Protein AF-A0A4V5RIC1-F1 (afdb_monomer)

Mean predicted aligned error: 5.34 Å

pLDDT: mean 87.27, std 8.74, range [41.62, 95.44]

Foldseek 3Di:
DQLLLCLPAVQLVVQCVLVPPCSVVLSVVLVVLLVVLLVVCLVVLCVVPVPDDLVVLLVQLVVLSVQLVVQVVPDVDSVSNSVSSSSNSSSVSSCVPSVLVVLVVPDDPVCSVVVVVVVVVVVPPPDDPPDD

Nearest PDB structures (foldseek):
  8tgj-assembly1_B  TM=8.103E-01  e=6.813E-02  Homo sapiens
  8wll-assembly1_A  TM=7.856E-01  e=8.886E-02  Homo sapiens
  7aar-assembly1_A  TM=7.023E-01  e=5.809E-02  Arabidopsis thaliana
  8tgk-assembly1_A  TM=8.306E-01  e=4.613E-01  Homo sapiens
  8ucj-assembly1_A  TM=6.646E-01  e=9.204E-01  Homo sapiens

Secondary structure (DSSP, 8-state):
-HHHHHHHHHHHHHHHHHHGGGHHHHHHHHHHHHHHHHHHHHHHHHHHHTTS-HHHHHHHHHHHHHHHHHHHHH---HHHHHHHHHHHHHHHHHHHHHHHHHHHHHS-TTTHHHHHHHHHHHHHHTSPP---

Structure (mmCIF, N/CA/C/O backbone):
data_AF-A0A4V5RIC1-F1
#
_entry.id   AF-A0A4V5RIC1-F1
#
loop_
_atom_site.group_PDB
_atom_site.id
_atom_site.type_symbol
_atom_site.label_atom_id
_atom_site.label_alt_id
_atom_site.label_comp_id
_atom_site.label_asym_id
_atom_site.label_entity_id
_atom_site.label_seq_id
_atom_site.pdbx_PDB_ins_code
_atom_site.Cartn_x
_atom_site.Cartn_y
_atom_site.Cartn_z
_atom_site.occupancy
_atom_site.B_iso_or_equiv
_atom_site.auth_seq_id
_atom_site.auth_comp_id
_atom_site.auth_asym_id
_atom_site.auth_atom_id
_atom_site.pdbx_PDB_model_num
ATOM 1 N N . TRP A 1 1 ? -3.442 0.703 -8.399 1.00 76.06 1 TRP A N 1
ATOM 2 C CA . TRP A 1 1 ? -3.823 2.084 -8.042 1.00 76.06 1 TRP A CA 1
ATOM 3 C C . TRP A 1 1 ? -5.184 2.177 -7.393 1.00 76.06 1 TRP A C 1
ATOM 5 O O . TRP A 1 1 ? -5.211 2.573 -6.242 1.00 76.06 1 TRP A O 1
ATOM 15 N N . TYR A 1 2 ? -6.280 1.771 -8.046 1.00 84.62 2 TYR A N 1
ATOM 16 C CA . TYR A 1 2 ? -7.605 1.804 -7.405 1.00 84.62 2 TYR A CA 1
ATOM 17 C C . TYR A 1 2 ? -7.624 1.098 -6.051 1.00 84.62 2 TYR A C 1
ATOM 19 O O . TYR A 1 2 ? -7.957 1.734 -5.063 1.00 84.62 2 TYR A O 1
ATOM 27 N N . SER A 1 3 ? -7.170 -0.157 -5.990 1.00 86.94 3 SER A N 1
ATOM 28 C CA . SER A 1 3 ? -7.076 -0.911 -4.735 1.00 86.94 3 SER A CA 1
ATOM 29 C C . SER A 1 3 ? -6.262 -0.158 -3.678 1.00 86.94 3 SER A C 1
ATOM 31 O O . SER A 1 3 ? -6.755 0.052 -2.587 1.00 86.94 3 SER A O 1
ATOM 33 N N . LEU A 1 4 ? -5.077 0.358 -4.022 1.00 88.69 4 LEU A N 1
ATOM 34 C CA . LEU A 1 4 ? -4.263 1.154 -3.095 1.00 88.69 4 LEU A CA 1
ATOM 35 C C . LEU A 1 4 ? -5.019 2.382 -2.551 1.00 88.69 4 LEU A C 1
ATOM 37 O O . LEU A 1 4 ? -5.058 2.594 -1.346 1.00 88.69 4 LEU A O 1
ATOM 41 N N . ASN A 1 5 ? -5.674 3.159 -3.417 1.00 88.62 5 ASN A N 1
ATOM 42 C CA . ASN A 1 5 ? -6.421 4.350 -2.998 1.00 88.62 5 ASN A CA 1
ATOM 43 C C . ASN A 1 5 ? -7.628 4.008 -2.108 1.00 88.62 5 ASN A C 1
ATOM 45 O O . ASN A 1 5 ? -7.974 4.776 -1.215 1.00 88.62 5 ASN A O 1
ATOM 49 N N . GLN A 1 6 ? -8.264 2.850 -2.306 1.00 87.31 6 GLN A N 1
ATOM 50 C CA . GLN A 1 6 ? -9.371 2.421 -1.447 1.00 87.31 6 GLN A CA 1
ATOM 51 C C . GLN A 1 6 ? -8.922 2.140 -0.005 1.00 87.31 6 GLN A C 1
ATOM 53 O O . GLN A 1 6 ? -9.739 2.264 0.907 1.00 87.31 6 GLN A O 1
ATOM 58 N N . MET A 1 7 ? -7.639 1.821 0.231 1.00 87.75 7 MET A N 1
ATOM 59 C CA . MET A 1 7 ? -7.106 1.628 1.587 1.00 87.75 7 MET A CA 1
ATOM 60 C C . MET A 1 7 ? -7.241 2.883 2.449 1.00 87.75 7 MET A C 1
ATOM 62 O O . MET A 1 7 ? -7.506 2.758 3.640 1.00 87.75 7 MET A O 1
ATOM 66 N N . THR A 1 8 ? -7.086 4.072 1.869 1.00 86.12 8 THR A N 1
ATOM 67 C CA . THR A 1 8 ? -7.177 5.341 2.602 1.00 86.12 8 THR A CA 1
ATOM 68 C C . THR A 1 8 ? -8.555 5.982 2.486 1.00 86.12 8 THR A C 1
ATOM 70 O O . THR A 1 8 ? -9.016 6.583 3.450 1.00 86.12 8 THR A O 1
ATOM 73 N N . MET A 1 9 ? -9.234 5.822 1.345 1.00 85.56 9 MET A N 1
ATOM 74 C CA . MET A 1 9 ? -10.525 6.468 1.082 1.00 85.56 9 MET A CA 1
ATOM 75 C C . MET A 1 9 ? -11.722 5.708 1.664 1.00 85.56 9 MET A C 1
ATOM 77 O O . MET A 1 9 ? -12.534 6.288 2.381 1.00 85.56 9 MET A O 1
ATOM 81 N N . ALA A 1 10 ? -11.857 4.412 1.367 1.00 87.06 10 ALA A N 1
ATOM 82 C CA . ALA A 1 10 ? -13.039 3.640 1.759 1.00 87.06 10 ALA A CA 1
ATOM 83 C C . ALA A 1 10 ? -12.909 2.986 3.137 1.00 87.06 10 ALA A C 1
ATOM 85 O O . ALA A 1 10 ? -13.910 2.849 3.837 1.00 87.06 10 ALA A O 1
ATOM 86 N N . SER A 1 11 ? -11.699 2.611 3.561 1.00 87.19 11 SER A N 1
ATOM 87 C CA . SER A 1 11 ? -11.477 1.993 4.875 1.00 87.19 11 SER A CA 1
ATOM 88 C C . SER A 1 11 ? -12.031 2.786 6.068 1.00 87.19 11 SER A C 1
ATOM 90 O O . SER A 1 11 ? -12.658 2.152 6.913 1.00 87.19 11 SER A O 1
ATOM 92 N N . PRO A 1 12 ? -11.871 4.123 6.190 1.00 88.19 12 PRO A N 1
ATOM 93 C CA . PRO A 1 12 ? -12.435 4.851 7.330 1.00 88.19 12 PRO A CA 1
ATOM 94 C C . PRO A 1 12 ? -13.971 4.835 7.333 1.00 88.19 12 PRO A C 1
ATOM 96 O O . PRO A 1 12 ? -14.577 4.714 8.399 1.00 88.19 12 PRO A O 1
ATOM 99 N N . LEU A 1 13 ? -14.606 4.882 6.155 1.00 89.31 13 LEU A N 1
ATOM 100 C CA . LEU A 1 13 ? -16.061 4.761 6.010 1.00 89.31 13 LEU A CA 1
ATOM 101 C C . LEU A 1 13 ? -16.533 3.352 6.387 1.00 89.31 13 LEU A C 1
ATOM 103 O O . LEU A 1 13 ? -17.487 3.198 7.147 1.00 89.31 13 LEU A O 1
ATOM 107 N N . TYR A 1 14 ? -15.827 2.324 5.912 1.00 89.62 14 TYR A N 1
ATOM 108 C CA . TYR A 1 14 ? -16.113 0.927 6.231 1.00 89.62 14 TYR A CA 1
ATOM 109 C C . TYR A 1 14 ? -15.966 0.638 7.730 1.00 89.62 14 TYR A C 1
ATOM 111 O O . TYR A 1 14 ? -16.857 0.057 8.344 1.00 89.62 14 TYR A O 1
ATOM 119 N N . LEU A 1 15 ? -14.877 1.097 8.348 1.00 88.69 15 LEU A N 1
ATOM 120 C CA . LEU A 1 15 ? -14.626 0.900 9.776 1.00 88.69 15 LEU A CA 1
ATOM 121 C C . LEU A 1 15 ? -15.624 1.665 10.644 1.00 88.69 15 LEU A C 1
ATOM 123 O O . LEU A 1 15 ? -16.057 1.134 11.661 1.00 88.69 15 LEU A O 1
ATOM 127 N N . SER A 1 16 ? -16.034 2.868 10.237 1.00 89.06 16 SER A N 1
ATOM 128 C CA . SER A 1 16 ? -17.103 3.611 10.921 1.00 89.06 16 SER A CA 1
ATOM 129 C C . SER A 1 16 ? -18.451 2.894 10.818 1.00 89.06 16 SER A C 1
ATOM 131 O O . SER A 1 16 ? -19.212 2.875 11.779 1.00 89.06 16 SER A O 1
ATOM 133 N N . HIS A 1 17 ? -18.737 2.251 9.683 1.00 88.88 17 HIS A N 1
ATOM 134 C CA . HIS A 1 17 ? -19.957 1.464 9.509 1.00 88.88 17 HIS A CA 1
ATOM 135 C C . HIS A 1 17 ? -19.965 0.186 10.368 1.00 88.88 17 HIS A C 1
ATOM 137 O O . HIS A 1 17 ? -21.000 -0.180 10.913 1.00 88.88 17 HIS A O 1
ATOM 143 N N . VAL A 1 18 ? -18.824 -0.499 10.503 1.00 88.50 18 VAL A N 1
ATOM 144 C CA . VAL A 1 18 ? -18.723 -1.773 11.242 1.00 88.50 18 VAL A CA 1
ATOM 145 C C . VAL A 1 18 ? -18.545 -1.570 12.752 1.00 88.50 18 VAL A C 1
ATOM 147 O O . VAL A 1 18 ? -19.158 -2.286 13.539 1.00 88.50 18 VAL A O 1
ATOM 150 N N . PHE A 1 19 ? -17.715 -0.609 13.166 1.00 85.94 19 PHE A N 1
ATOM 151 C CA . PHE A 1 19 ? -17.305 -0.404 14.563 1.00 85.94 19 PHE A CA 1
ATOM 152 C C . PHE A 1 19 ? -17.879 0.875 15.200 1.00 85.94 19 PHE A C 1
ATOM 154 O O . PHE A 1 19 ? -17.545 1.196 16.343 1.00 85.94 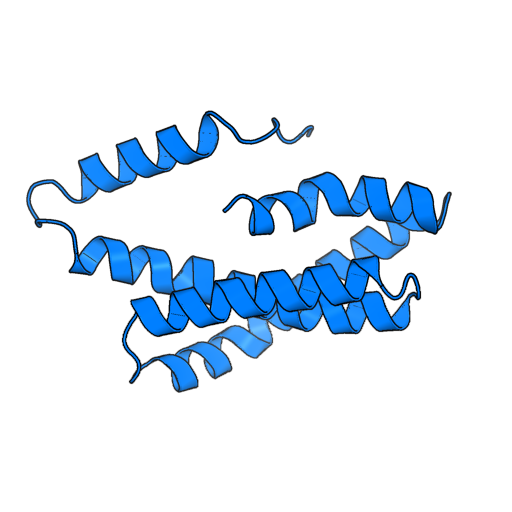19 PHE A O 1
ATOM 161 N N . GLY A 1 20 ? -18.737 1.615 14.489 1.00 87.81 20 GLY A N 1
ATOM 162 C CA . GLY A 1 20 ? -19.368 2.837 14.990 1.00 87.81 20 GLY A CA 1
ATOM 163 C C . GLY A 1 20 ? -18.346 3.921 15.342 1.00 87.81 20 GLY A C 1
ATOM 164 O O . GLY A 1 20 ? -17.414 4.187 14.582 1.00 87.81 20 GLY A O 1
ATOM 165 N N . GLU A 1 21 ? -18.489 4.524 16.525 1.00 84.19 21 GLU A N 1
ATOM 166 C CA . GLU A 1 21 ? -17.617 5.608 17.010 1.00 84.19 21 GLU A CA 1
ATOM 167 C C . GLU A 1 21 ? -16.138 5.208 17.154 1.00 84.19 21 GLU A C 1
ATOM 169 O O . GLU A 1 21 ? -15.258 6.066 17.101 1.00 84.19 21 GLU A O 1
ATOM 174 N N . GLN A 1 22 ? -15.827 3.912 17.291 1.00 86.50 22 GLN A N 1
ATOM 175 C CA . GLN A 1 22 ? -14.441 3.436 17.378 1.00 86.50 22 GLN A CA 1
ATOM 176 C C . GLN A 1 22 ? -13.754 3.318 16.009 1.00 86.50 22 GLN A C 1
ATOM 178 O O . GLN A 1 22 ? -12.529 3.186 15.949 1.00 86.50 22 GLN A O 1
ATOM 183 N N . GLY A 1 23 ? -14.505 3.392 14.905 1.00 85.38 23 GLY A N 1
ATOM 184 C CA . GLY A 1 23 ? -13.995 3.219 13.543 1.00 85.38 23 GLY A CA 1
ATOM 185 C C . GLY A 1 23 ? -12.808 4.128 13.193 1.00 85.38 23 GLY A C 1
ATOM 186 O O . GLY A 1 23 ? -11.768 3.609 12.779 1.00 85.38 23 GLY A O 1
ATOM 187 N N . PRO A 1 24 ? -12.895 5.457 13.405 1.00 86.81 24 PRO A N 1
ATOM 188 C CA . PRO A 1 24 ? -11.791 6.379 13.126 1.00 86.81 24 PRO A CA 1
ATOM 189 C C . PRO A 1 24 ? -10.532 6.114 13.967 1.00 86.81 24 PRO A C 1
ATOM 191 O O . PRO A 1 24 ? -9.415 6.241 13.466 1.00 86.81 24 PRO A O 1
ATOM 194 N N . ILE A 1 25 ? -10.696 5.701 15.229 1.00 89.44 25 ILE A N 1
ATOM 195 C CA . ILE A 1 25 ? -9.573 5.379 16.126 1.00 89.44 25 ILE A CA 1
ATOM 196 C C . ILE A 1 25 ? -8.850 4.124 15.626 1.00 89.44 25 ILE A C 1
ATOM 198 O O . ILE A 1 25 ? -7.625 4.124 15.492 1.00 89.44 25 ILE A O 1
ATOM 202 N N . ILE A 1 26 ? -9.608 3.073 15.294 1.00 89.94 26 ILE A N 1
ATOM 203 C CA . ILE A 1 26 ? -9.068 1.822 14.744 1.00 89.94 26 ILE A CA 1
ATOM 204 C C . ILE A 1 26 ? -8.382 2.085 13.399 1.00 89.94 26 ILE A C 1
ATOM 206 O O . ILE A 1 26 ? -7.300 1.559 13.149 1.00 89.94 26 ILE A O 1
ATOM 210 N N . PHE A 1 27 ? -8.957 2.940 12.551 1.00 91.06 27 PHE A N 1
ATOM 211 C CA . PHE A 1 27 ? -8.332 3.337 11.291 1.00 91.06 27 PHE A CA 1
ATOM 212 C C . PHE A 1 27 ? -6.969 4.011 11.507 1.00 91.06 27 PHE A C 1
ATOM 214 O O . PHE A 1 27 ? -5.998 3.647 10.845 1.00 91.06 27 PHE A O 1
ATOM 221 N N . GLY A 1 28 ? -6.859 4.935 12.467 1.00 90.62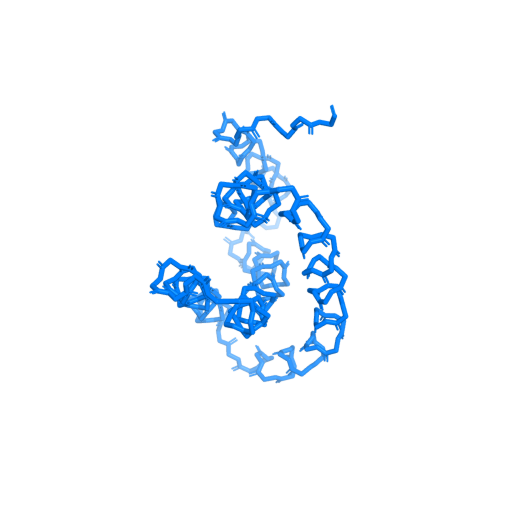 28 GLY A N 1
ATOM 222 C CA . GLY A 1 28 ? -5.580 5.564 12.815 1.00 90.62 28 GLY A CA 1
ATOM 223 C C . GLY A 1 28 ? -4.526 4.553 13.289 1.00 90.62 28 GLY A C 1
ATOM 224 O O . GLY A 1 28 ? -3.360 4.619 12.885 1.00 90.62 28 GLY A O 1
ATOM 225 N N . GLN A 1 29 ? -4.939 3.567 14.091 1.00 93.19 29 GLN A N 1
ATOM 226 C CA . GLN A 1 29 ? -4.069 2.468 14.521 1.00 93.19 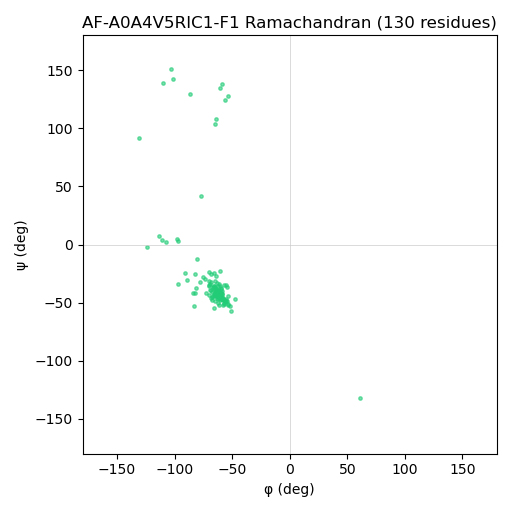29 GLN A CA 1
ATOM 227 C C . GLN A 1 29 ? -3.623 1.591 13.344 1.00 93.19 29 GLN A C 1
ATOM 229 O O . GLN A 1 29 ? -2.439 1.270 13.237 1.00 93.19 29 GLN A O 1
ATOM 234 N N . LEU A 1 30 ? -4.540 1.245 12.438 1.00 92.81 30 LEU A N 1
ATOM 235 C CA . LEU A 1 30 ? -4.249 0.462 11.237 1.00 92.81 30 LEU A CA 1
ATOM 236 C C . LEU A 1 30 ? -3.284 1.196 10.298 1.00 92.81 30 LEU A C 1
ATOM 238 O O . LEU A 1 30 ? -2.316 0.592 9.846 1.00 92.81 30 LEU A O 1
ATOM 242 N N . MET A 1 31 ? -3.465 2.500 10.075 1.00 91.94 31 MET A N 1
ATOM 243 C CA . MET A 1 31 ? -2.536 3.330 9.291 1.00 91.94 31 MET A CA 1
ATOM 244 C C . MET A 1 31 ? -1.131 3.362 9.892 1.00 91.94 31 MET A C 1
ATOM 246 O O . MET A 1 31 ? -0.141 3.221 9.174 1.00 91.94 31 MET A O 1
ATOM 250 N N . THR A 1 32 ? -1.033 3.481 11.216 1.00 94.00 32 THR A N 1
ATOM 251 C CA . THR A 1 32 ? 0.260 3.443 11.914 1.00 94.00 32 THR A CA 1
ATOM 252 C C . THR A 1 32 ? 0.915 2.070 11.769 1.00 94.00 32 THR A C 1
ATOM 254 O O . THR A 1 32 ? 2.104 1.973 11.463 1.00 94.00 32 THR A O 1
ATOM 257 N N . TYR A 1 33 ? 0.128 1.004 11.928 1.00 94.44 33 TYR A N 1
ATOM 258 C CA . TYR A 1 33 ? 0.575 -0.368 11.726 1.00 94.44 33 TYR A CA 1
ATOM 259 C C . TYR A 1 33 ? 1.067 -0.604 10.291 1.00 94.44 33 TYR A C 1
ATOM 261 O O . TYR A 1 33 ? 2.174 -1.111 10.117 1.00 94.44 33 TYR A O 1
ATOM 269 N N . ALA A 1 34 ? 0.317 -0.170 9.273 1.00 93.56 34 ALA A N 1
ATOM 270 C CA . ALA A 1 34 ? 0.732 -0.243 7.872 1.00 93.56 34 ALA A CA 1
ATOM 271 C C . ALA A 1 34 ? 2.068 0.461 7.636 1.00 93.56 34 ALA A C 1
ATOM 273 O O . ALA A 1 34 ? 2.961 -0.142 7.052 1.00 93.56 34 ALA A O 1
ATOM 274 N N . CYS A 1 35 ? 2.253 1.688 8.135 1.00 93.44 35 CYS A N 1
ATOM 275 C CA . CYS A 1 35 ? 3.526 2.403 8.008 1.00 93.44 35 CYS A CA 1
ATOM 276 C C . CYS A 1 35 ? 4.705 1.599 8.576 1.00 93.44 35 CYS A C 1
ATOM 278 O O . CYS A 1 35 ? 5.738 1.460 7.920 1.00 93.44 35 CYS A O 1
ATOM 280 N N . VAL A 1 36 ? 4.550 1.035 9.778 1.00 95.44 36 VAL A N 1
ATOM 281 C CA . VAL A 1 36 ? 5.591 0.204 10.401 1.00 95.44 36 VAL A CA 1
ATOM 282 C C . VAL A 1 36 ? 5.856 -1.050 9.565 1.00 95.44 36 VAL A C 1
ATOM 284 O O . VAL A 1 36 ? 7.012 -1.374 9.287 1.00 95.44 36 VAL A O 1
ATOM 287 N N . VAL A 1 37 ? 4.801 -1.734 9.119 1.00 94.94 37 VAL A N 1
ATOM 288 C CA . VAL A 1 37 ? 4.911 -2.933 8.280 1.00 94.94 37 VAL A CA 1
ATOM 289 C C . VAL A 1 37 ? 5.616 -2.612 6.967 1.00 94.94 37 VAL A C 1
ATOM 291 O O . VAL A 1 37 ? 6.561 -3.310 6.620 1.00 94.94 37 VAL A O 1
ATOM 294 N N . VAL A 1 38 ? 5.231 -1.548 6.263 1.00 95.25 38 VAL A N 1
ATOM 295 C CA . VAL A 1 38 ? 5.852 -1.119 5.003 1.00 95.25 38 VAL A CA 1
ATOM 296 C C . VAL A 1 38 ? 7.357 -0.950 5.182 1.00 95.25 38 VAL A C 1
ATOM 298 O O . VAL A 1 38 ? 8.126 -1.555 4.434 1.00 95.25 38 VAL A O 1
ATOM 301 N N . VAL A 1 39 ? 7.800 -0.209 6.199 1.00 94.69 39 VAL A N 1
ATOM 302 C CA . VAL A 1 39 ? 9.233 0.034 6.443 1.00 94.69 39 VAL A CA 1
ATOM 303 C C . VAL A 1 39 ? 9.993 -1.268 6.711 1.00 94.69 39 VAL A C 1
ATOM 305 O O . VAL A 1 39 ? 11.070 -1.476 6.151 1.00 94.69 39 VAL A O 1
ATOM 308 N N . LEU A 1 40 ? 9.431 -2.168 7.520 1.00 94.06 40 LEU A N 1
ATOM 309 C CA . LEU A 1 40 ? 10.079 -3.434 7.876 1.00 94.06 40 LEU A CA 1
ATOM 310 C C . LEU A 1 40 ? 10.099 -4.440 6.719 1.00 94.06 40 LEU A C 1
ATOM 312 O O . LEU A 1 40 ? 11.098 -5.126 6.497 1.00 94.06 40 LEU A O 1
ATOM 316 N N . ILE A 1 41 ? 8.997 -4.541 5.978 1.00 92.94 41 ILE A N 1
ATOM 317 C CA . ILE A 1 41 ? 8.806 -5.557 4.942 1.00 92.94 41 ILE A CA 1
ATOM 318 C C . ILE A 1 41 ? 9.467 -5.146 3.621 1.00 92.94 41 ILE A C 1
ATOM 320 O O . ILE A 1 41 ? 9.872 -6.021 2.859 1.00 92.94 41 ILE A O 1
ATOM 324 N N . THR A 1 42 ? 9.654 -3.846 3.360 1.00 93.81 42 THR A N 1
ATOM 325 C CA . THR A 1 42 ? 10.291 -3.341 2.130 1.00 93.81 42 THR A CA 1
ATOM 326 C C . THR A 1 42 ? 11.639 -3.999 1.821 1.00 93.81 42 THR A C 1
ATOM 328 O O . THR A 1 42 ? 11.751 -4.607 0.755 1.00 93.81 42 THR A O 1
ATOM 331 N N . PRO A 1 43 ? 12.666 -3.969 2.696 1.00 92.25 43 PRO A N 1
ATOM 332 C CA . PRO A 1 43 ? 13.957 -4.586 2.375 1.00 92.25 43 PRO A CA 1
ATOM 333 C C . PRO A 1 43 ? 13.845 -6.101 2.141 1.00 92.25 43 PRO A C 1
ATOM 335 O O . PRO A 1 43 ? 14.539 -6.651 1.282 1.00 92.25 43 PRO A O 1
ATOM 338 N N . ILE A 1 44 ? 12.938 -6.771 2.858 1.00 91.19 44 ILE A N 1
ATOM 339 C CA . ILE A 1 44 ? 12.683 -8.209 2.724 1.00 91.19 44 ILE A CA 1
ATOM 340 C C . ILE A 1 44 ? 12.097 -8.501 1.339 1.00 91.19 44 ILE A C 1
ATOM 342 O O . ILE A 1 44 ? 12.666 -9.285 0.576 1.00 91.19 44 ILE A O 1
ATOM 346 N N . LEU A 1 45 ? 11.003 -7.831 0.976 1.00 89.19 45 LEU A N 1
ATOM 347 C CA . LEU A 1 45 ? 10.340 -8.006 -0.314 1.00 89.19 45 LEU A CA 1
ATOM 348 C C . LEU A 1 45 ? 11.259 -7.640 -1.478 1.00 89.19 45 LEU A C 1
ATOM 350 O O . LEU A 1 45 ? 11.296 -8.373 -2.466 1.00 89.19 45 LEU A O 1
ATOM 354 N N . MET A 1 46 ? 12.047 -6.570 -1.360 1.00 89.19 46 MET A N 1
ATOM 355 C CA . MET A 1 46 ? 12.995 -6.179 -2.405 1.00 89.19 46 MET A CA 1
ATOM 356 C C . MET A 1 46 ? 14.068 -7.247 -2.631 1.00 89.19 46 MET A C 1
ATOM 358 O O . MET A 1 46 ? 14.382 -7.552 -3.782 1.00 89.19 46 MET A O 1
ATOM 362 N N . LYS A 1 47 ? 14.569 -7.890 -1.568 1.00 89.25 47 LYS A N 1
ATOM 363 C CA . LYS A 1 47 ? 15.508 -9.014 -1.688 1.00 89.25 47 LYS A CA 1
ATOM 364 C C . LYS A 1 47 ? 14.866 -10.241 -2.338 1.00 89.25 47 LYS A C 1
ATOM 366 O O . LYS A 1 47 ? 15.484 -10.853 -3.201 1.00 89.25 47 LYS A O 1
ATOM 371 N N . PHE A 1 48 ? 13.632 -10.590 -1.969 1.00 85.62 48 PHE A N 1
ATOM 372 C CA . PHE A 1 48 ? 12.910 -11.722 -2.572 1.00 85.62 48 PHE A CA 1
ATOM 373 C C . PHE A 1 48 ? 12.526 -11.494 -4.039 1.00 85.62 48 PHE A C 1
ATOM 375 O O . PHE A 1 48 ? 12.339 -12.449 -4.796 1.00 85.62 48 PHE A O 1
ATOM 382 N N . THR A 1 49 ? 12.398 -10.232 -4.439 1.00 85.06 49 THR A N 1
ATOM 383 C CA . THR A 1 49 ? 11.858 -9.836 -5.741 1.00 85.06 49 THR A CA 1
ATOM 384 C C . THR A 1 49 ? 12.938 -9.298 -6.689 1.00 85.06 49 THR A C 1
ATOM 386 O O . THR A 1 49 ? 12.638 -8.904 -7.814 1.00 85.06 49 THR A O 1
ATOM 389 N N . SER A 1 50 ? 14.208 -9.281 -6.281 1.00 81.19 50 SER A N 1
ATOM 390 C CA . SER A 1 50 ? 15.322 -8.804 -7.114 1.00 81.19 50 SER A CA 1
ATOM 391 C C . SER A 1 50 ? 15.609 -9.711 -8.316 1.00 81.19 50 SER A C 1
ATOM 393 O O . SER A 1 50 ? 15.991 -9.218 -9.369 1.00 81.19 50 SER A O 1
ATOM 395 N N . GLY A 1 51 ? 15.391 -11.023 -8.177 1.00 77.94 51 GLY A N 1
ATOM 396 C CA . GLY A 1 51 ? 15.638 -12.014 -9.233 1.00 77.94 51 GLY A CA 1
ATOM 397 C C . GLY A 1 51 ? 14.412 -12.407 -10.062 1.00 77.94 51 GLY A C 1
ATOM 398 O O . GLY A 1 51 ? 14.510 -13.303 -10.895 1.00 77.94 51 GLY A O 1
ATOM 399 N N . LYS A 1 52 ? 13.244 -11.801 -9.819 1.00 83.88 52 LYS A N 1
ATOM 400 C CA . LYS A 1 52 ? 11.994 -12.135 -10.522 1.00 83.88 52 LYS A CA 1
ATOM 401 C C . LYS A 1 52 ? 11.670 -11.084 -11.577 1.00 83.88 52 LYS A C 1
ATOM 403 O O . LYS A 1 52 ? 11.997 -9.915 -11.407 1.00 83.88 52 LYS A O 1
ATOM 408 N N . ALA A 1 53 ? 10.974 -11.496 -12.637 1.00 85.38 53 ALA A N 1
ATOM 409 C CA . ALA A 1 53 ? 10.449 -10.562 -13.626 1.00 85.38 53 ALA A CA 1
ATOM 410 C C . ALA A 1 53 ? 9.471 -9.572 -12.971 1.00 85.38 53 ALA A C 1
ATOM 412 O O . ALA A 1 53 ? 8.572 -9.977 -12.233 1.00 85.38 53 ALA A O 1
ATOM 413 N N . GLU A 1 54 ? 9.614 -8.289 -13.299 1.00 87.75 54 GLU A N 1
ATOM 414 C CA . GLU A 1 54 ? 8.829 -7.183 -12.730 1.00 87.75 54 GLU A CA 1
ATOM 415 C C . GLU A 1 54 ? 7.311 -7.402 -12.863 1.00 87.75 54 GLU A C 1
ATOM 417 O O . GLU A 1 54 ? 6.541 -7.118 -11.946 1.00 87.75 54 GLU A O 1
ATOM 422 N N . THR A 1 55 ? 6.874 -7.989 -13.981 1.00 87.44 55 THR A N 1
ATOM 423 C CA . THR A 1 55 ? 5.468 -8.338 -14.230 1.00 87.44 55 THR A CA 1
ATOM 424 C C . THR A 1 55 ? 4.940 -9.372 -13.235 1.00 87.44 55 THR A C 1
ATOM 426 O O . THR A 1 55 ? 3.806 -9.264 -12.775 1.00 87.44 55 THR A O 1
ATOM 429 N N . VAL A 1 56 ? 5.758 -10.360 -12.863 1.00 89.44 56 VAL A N 1
ATOM 430 C CA . VAL A 1 56 ? 5.380 -11.402 -11.895 1.00 89.44 56 VAL A CA 1
ATOM 431 C C . VAL A 1 56 ? 5.255 -10.795 -10.497 1.00 89.44 56 VAL A C 1
ATOM 433 O O . VAL A 1 56 ? 4.328 -11.109 -9.756 1.00 89.44 56 VAL A O 1
ATOM 436 N N . SER A 1 57 ? 6.146 -9.872 -10.147 1.00 89.38 57 SER A N 1
ATOM 437 C CA . SER A 1 57 ? 6.091 -9.105 -8.899 1.00 89.38 57 SER A CA 1
ATOM 438 C C . SER A 1 57 ? 4.820 -8.268 -8.784 1.00 89.38 57 SER A C 1
ATOM 440 O O . SER A 1 57 ? 4.172 -8.267 -7.740 1.00 89.38 57 SER A O 1
ATOM 442 N N . LEU A 1 58 ? 4.436 -7.599 -9.873 1.00 91.38 58 LEU A N 1
ATOM 443 C CA . LEU A 1 58 ? 3.191 -6.838 -9.958 1.00 91.38 58 LEU A CA 1
ATOM 444 C C . LEU A 1 58 ? 1.955 -7.747 -9.879 1.00 91.38 58 LEU A C 1
ATOM 446 O O . LEU A 1 58 ? 0.970 -7.380 -9.241 1.00 91.38 58 LEU A O 1
ATOM 450 N N . ALA A 1 59 ? 2.011 -8.954 -10.450 1.00 92.62 59 ALA A N 1
ATOM 451 C CA . ALA A 1 59 ? 0.943 -9.942 -10.304 1.00 92.62 59 ALA A CA 1
ATOM 452 C C . ALA A 1 59 ? 0.779 -10.398 -8.841 1.00 92.62 59 ALA A C 1
ATOM 454 O O . ALA A 1 59 ? -0.345 -10.453 -8.340 1.00 92.62 59 ALA A O 1
ATOM 455 N N . TYR A 1 60 ? 1.884 -10.644 -8.125 1.00 91.94 60 TYR A N 1
ATOM 456 C CA . TYR A 1 60 ? 1.837 -10.934 -6.687 1.00 91.94 60 TYR A CA 1
ATOM 457 C C . TYR A 1 60 ? 1.248 -9.774 -5.880 1.00 91.94 60 TYR A C 1
ATOM 459 O O . TYR A 1 60 ? 0.456 -10.023 -4.974 1.00 91.94 60 TYR A O 1
ATOM 467 N N . ALA A 1 61 ? 1.563 -8.524 -6.235 1.00 93.12 61 ALA A N 1
ATOM 468 C CA . ALA A 1 61 ? 0.954 -7.351 -5.609 1.00 93.12 61 ALA A CA 1
ATOM 469 C C . ALA A 1 61 ? -0.576 -7.367 -5.760 1.00 93.12 61 ALA A C 1
ATOM 471 O O . ALA A 1 61 ? -1.302 -7.201 -4.783 1.00 93.12 61 ALA A O 1
ATOM 472 N N . GLY A 1 62 ? -1.072 -7.633 -6.974 1.00 92.69 62 GLY A N 1
ATOM 473 C CA . GLY A 1 62 ? -2.505 -7.763 -7.245 1.00 92.69 62 GLY A CA 1
ATOM 474 C C . GLY A 1 62 ? -3.171 -8.863 -6.415 1.00 92.69 62 GLY A C 1
ATOM 475 O O . GLY A 1 62 ? -4.236 -8.638 -5.841 1.00 92.69 62 GLY A O 1
ATOM 476 N N . PHE A 1 63 ? -2.522 -10.024 -6.288 1.00 94.56 63 PHE A N 1
ATOM 477 C CA . PHE A 1 63 ? -3.018 -11.124 -5.458 1.00 94.56 63 PHE A CA 1
ATOM 478 C C . PHE A 1 63 ? -3.049 -10.762 -3.967 1.00 94.56 63 PHE A C 1
ATOM 480 O O . PHE A 1 63 ? -4.037 -11.040 -3.292 1.00 94.56 63 PHE A O 1
ATOM 487 N N . MET A 1 64 ? -2.010 -10.094 -3.458 1.00 94.00 64 MET A N 1
ATOM 488 C CA . MET A 1 64 ? -1.954 -9.612 -2.074 1.00 94.00 64 MET A CA 1
ATOM 489 C C . MET A 1 64 ? -3.069 -8.609 -1.769 1.00 94.00 64 MET A C 1
ATOM 491 O O . MET A 1 64 ? -3.710 -8.718 -0.725 1.00 94.00 64 MET A O 1
ATOM 495 N N . PHE A 1 65 ? -3.360 -7.690 -2.697 1.00 94.44 65 PHE A N 1
ATOM 496 C CA . PHE A 1 65 ? -4.505 -6.790 -2.567 1.00 94.44 65 PHE A CA 1
ATOM 497 C C . PHE A 1 65 ? -5.828 -7.556 -2.534 1.00 94.44 65 PHE A C 1
ATOM 499 O O . PHE A 1 65 ? -6.628 -7.342 -1.627 1.00 94.44 65 PHE A O 1
ATOM 506 N N . ALA A 1 66 ? -6.059 -8.460 -3.490 1.00 94.06 66 ALA A N 1
ATOM 507 C CA . ALA A 1 66 ? -7.293 -9.240 -3.552 1.00 94.06 66 ALA A CA 1
ATOM 508 C C . ALA A 1 66 ? -7.510 -10.062 -2.272 1.00 94.06 66 ALA A C 1
ATOM 510 O O . ALA A 1 66 ? -8.595 -10.035 -1.696 1.00 94.06 66 ALA A O 1
ATOM 511 N N . PHE A 1 67 ? -6.462 -10.733 -1.793 1.00 95.25 67 PHE A N 1
ATOM 512 C CA . PHE A 1 67 ? -6.508 -11.535 -0.577 1.00 95.25 67 PHE A CA 1
ATOM 513 C C . PHE A 1 67 ? -6.716 -10.681 0.681 1.00 95.25 67 PHE A C 1
ATOM 515 O O . PHE A 1 67 ? -7.566 -11.006 1.507 1.00 95.25 67 PHE A O 1
ATOM 522 N N . GLY A 1 68 ? -6.007 -9.555 0.807 1.00 93.44 68 GLY A N 1
ATO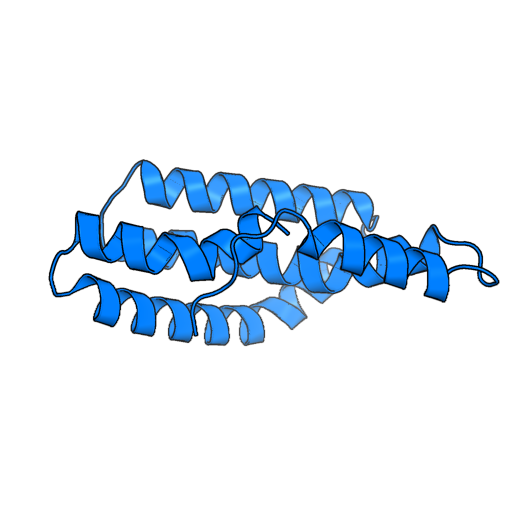M 523 C CA . GLY A 1 68 ? -6.183 -8.625 1.922 1.00 93.44 68 GLY A CA 1
ATOM 524 C C . GLY A 1 68 ? -7.613 -8.086 2.001 1.00 93.44 68 GLY A C 1
ATOM 525 O O . GLY A 1 68 ? -8.242 -8.153 3.054 1.00 93.44 68 GLY A O 1
ATOM 526 N N . TYR A 1 69 ? -8.179 -7.639 0.877 1.00 93.06 69 TYR A N 1
ATOM 527 C CA . TYR A 1 69 ? -9.567 -7.167 0.841 1.00 93.06 69 TYR A CA 1
ATOM 528 C C . TYR A 1 69 ? -10.589 -8.273 1.094 1.00 93.06 69 TYR A C 1
ATOM 530 O O . TYR A 1 69 ? -11.578 -8.039 1.785 1.00 93.06 69 TYR A O 1
ATOM 538 N N . MET A 1 70 ? -10.342 -9.482 0.590 1.00 93.38 70 MET A N 1
ATOM 539 C CA . MET A 1 70 ? -11.186 -10.641 0.871 1.00 93.38 70 MET A CA 1
ATOM 540 C C . MET A 1 70 ? -11.261 -10.925 2.378 1.00 93.38 70 MET A C 1
ATOM 542 O O . MET A 1 70 ? -12.351 -11.158 2.897 1.00 93.38 70 MET A O 1
ATOM 546 N N . LEU A 1 71 ? -10.135 -10.849 3.094 1.00 92.19 71 LEU A N 1
ATOM 547 C CA . LEU A 1 71 ? -10.100 -11.037 4.547 1.00 92.19 71 LEU A CA 1
ATOM 548 C C . LEU A 1 71 ? -10.864 -9.941 5.303 1.00 92.19 71 LEU A C 1
ATOM 550 O O . LEU A 1 71 ? -11.617 -10.263 6.220 1.00 92.19 71 LEU A O 1
ATOM 554 N N . VAL A 1 72 ? -10.710 -8.674 4.897 1.00 90.62 72 VAL A N 1
ATOM 555 C CA . VAL A 1 72 ? -11.430 -7.532 5.497 1.00 90.62 72 VAL A CA 1
ATOM 556 C C . VAL A 1 72 ? -12.949 -7.686 5.364 1.00 90.62 72 VAL A C 1
ATOM 558 O O . VAL A 1 72 ? -13.683 -7.348 6.291 1.00 90.62 72 VAL A O 1
ATOM 561 N N . MET A 1 73 ? -13.420 -8.205 4.227 1.00 88.50 73 MET A N 1
ATOM 562 C CA . MET A 1 73 ? -14.850 -8.348 3.934 1.00 88.50 73 MET A CA 1
ATOM 563 C C . MET A 1 73 ? -15.479 -9.588 4.580 1.00 88.50 73 MET A C 1
ATOM 565 O O . 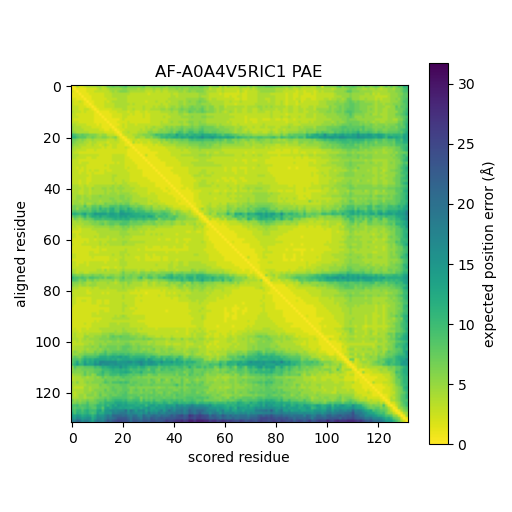MET A 1 73 ? -16.623 -9.531 5.021 1.00 88.50 73 MET A O 1
ATOM 569 N N . LEU A 1 74 ? -14.760 -10.715 4.640 1.00 89.12 74 LEU A N 1
ATOM 570 C CA . LEU A 1 74 ? -15.303 -11.967 5.184 1.00 89.12 74 LEU A CA 1
ATOM 571 C C . LEU A 1 74 ? -15.347 -11.997 6.713 1.00 89.12 74 LEU A C 1
ATOM 573 O O . LEU A 1 74 ? -16.231 -12.631 7.287 1.00 89.12 74 LEU A O 1
ATOM 577 N N . PHE A 1 75 ? -14.395 -11.342 7.379 1.00 87.75 75 PHE A N 1
ATOM 578 C CA . PHE A 1 75 ? -14.234 -11.442 8.825 1.00 87.75 75 PHE A CA 1
ATOM 579 C C . PHE A 1 75 ? -14.123 -10.050 9.459 1.00 87.75 75 PHE A C 1
ATOM 581 O O . PHE A 1 75 ? -13.013 -9.536 9.629 1.00 87.75 75 PHE A O 1
ATOM 588 N N . PRO A 1 76 ? -15.248 -9.447 9.886 1.00 80.56 76 PRO A N 1
ATOM 589 C CA . PRO A 1 76 ? -15.281 -8.102 10.458 1.00 80.56 76 PRO A CA 1
ATOM 590 C C . PRO A 1 76 ? -14.785 -8.050 11.920 1.00 80.56 76 PRO A C 1
ATOM 592 O O . PRO A 1 76 ? -15.357 -7.377 12.768 1.00 80.56 76 PRO A O 1
ATOM 595 N N . ASN A 1 77 ? -13.706 -8.768 12.238 1.00 87.06 77 ASN A N 1
ATOM 596 C CA . ASN A 1 77 ? -13.086 -8.791 13.562 1.00 87.06 77 ASN A CA 1
ATOM 597 C C . ASN A 1 77 ? -11.839 -7.900 13.582 1.00 87.06 77 ASN A C 1
ATOM 599 O O . ASN A 1 77 ? -11.057 -7.900 12.627 1.00 87.06 77 ASN A O 1
ATOM 603 N N . ILE A 1 78 ? -11.604 -7.194 14.692 1.00 85.94 78 ILE A N 1
ATOM 604 C CA . ILE A 1 78 ? -10.461 -6.274 14.841 1.00 85.94 78 ILE A CA 1
ATOM 605 C C . ILE A 1 78 ? -9.111 -6.973 14.572 1.00 85.94 78 ILE A C 1
ATOM 607 O O . ILE A 1 78 ? -8.354 -6.472 13.743 1.00 85.94 78 ILE A O 1
ATOM 611 N N . PRO A 1 79 ? -8.797 -8.154 15.148 1.00 88.56 79 PRO A N 1
ATOM 612 C CA . PRO A 1 79 ? -7.508 -8.810 14.901 1.00 88.56 79 PRO A CA 1
ATOM 613 C C . PRO A 1 79 ? -7.301 -9.208 13.434 1.00 88.56 79 PRO A C 1
ATOM 615 O O . PRO A 1 79 ? -6.184 -9.157 12.921 1.00 88.56 79 PRO A O 1
ATOM 618 N N . VAL A 1 80 ? -8.385 -9.574 12.741 1.00 89.94 80 VAL A N 1
ATOM 619 C CA . VAL A 1 80 ? -8.321 -9.969 11.329 1.00 89.94 80 VAL A CA 1
ATOM 620 C C . VAL A 1 80 ? -8.024 -8.767 10.438 1.00 89.94 80 VAL A C 1
ATOM 622 O O . VAL A 1 80 ? -7.307 -8.921 9.455 1.00 89.94 80 VAL A O 1
ATOM 625 N N . HIS A 1 81 ? -8.469 -7.562 10.809 1.00 89.50 81 HIS A N 1
ATOM 626 C CA . HIS A 1 81 ? -8.115 -6.342 10.081 1.00 89.50 81 HIS A CA 1
ATOM 627 C C . HIS A 1 81 ? -6.614 -6.060 10.124 1.00 89.50 81 HIS A C 1
ATOM 629 O O . HIS A 1 81 ? -6.033 -5.776 9.081 1.00 89.50 81 HIS A O 1
ATOM 635 N N . PHE A 1 82 ? -5.967 -6.201 11.286 1.00 91.50 82 PHE A N 1
ATOM 636 C CA . PHE A 1 82 ? -4.511 -6.045 11.389 1.00 91.50 82 PHE A CA 1
ATOM 637 C C . PHE A 1 82 ? -3.774 -7.079 10.533 1.00 91.50 82 PHE A C 1
ATOM 639 O O . PHE A 1 82 ? -2.850 -6.735 9.797 1.00 91.50 82 PHE A O 1
ATOM 646 N N . PHE A 1 83 ? -4.220 -8.336 10.557 1.00 93.44 83 PHE A N 1
ATOM 647 C CA . PHE A 1 83 ? -3.630 -9.375 9.718 1.00 93.44 83 PHE A CA 1
ATOM 648 C C . PHE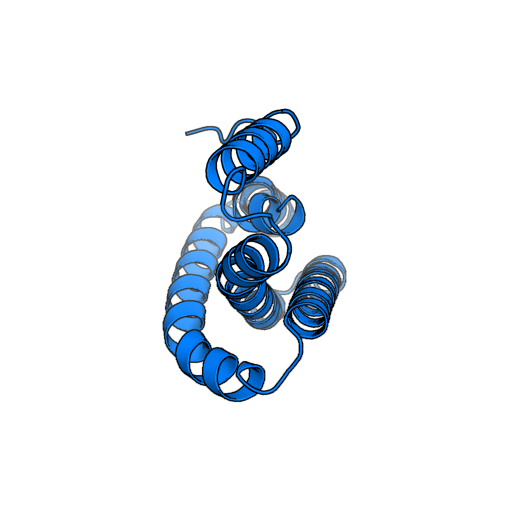 A 1 83 ? -3.844 -9.112 8.221 1.00 93.44 83 PHE A C 1
ATOM 650 O O . PHE A 1 83 ? -2.919 -9.254 7.427 1.00 93.44 83 PHE A O 1
ATOM 657 N N . ALA A 1 84 ? -5.036 -8.674 7.821 1.00 93.31 84 ALA A N 1
ATOM 658 C CA . ALA A 1 84 ? -5.339 -8.331 6.438 1.00 93.31 84 ALA A CA 1
ATOM 659 C C . ALA A 1 84 ? -4.516 -7.128 5.948 1.00 93.31 84 ALA A C 1
ATOM 661 O O . ALA A 1 84 ? -4.014 -7.136 4.823 1.00 93.31 84 ALA A O 1
ATOM 662 N N . TRP A 1 85 ? -4.320 -6.124 6.806 1.00 93.44 85 TRP A N 1
ATOM 663 C CA . TRP A 1 85 ? -3.514 -4.943 6.506 1.00 93.44 85 TRP A CA 1
ATOM 664 C C . TRP A 1 85 ? -2.038 -5.266 6.281 1.00 93.44 85 TRP A C 1
ATOM 666 O O . TRP A 1 85 ? -1.406 -4.597 5.472 1.00 93.44 85 TRP A O 1
ATOM 676 N N . LEU A 1 86 ? -1.508 -6.342 6.871 1.00 94.62 86 LEU A N 1
ATOM 677 C CA . LEU A 1 86 ? -0.173 -6.843 6.530 1.00 94.62 86 LEU A CA 1
ATOM 678 C C . LEU A 1 86 ? -0.077 -7.195 5.037 1.00 94.62 86 LEU A C 1
ATOM 680 O O . LEU A 1 86 ? 0.868 -6.780 4.364 1.00 94.62 86 LEU A O 1
ATOM 684 N N . PHE A 1 87 ? -1.063 -7.917 4.494 1.00 95.00 87 PHE A N 1
ATOM 685 C CA . PHE A 1 87 ? -1.090 -8.267 3.068 1.00 95.00 87 PHE A CA 1
ATOM 686 C C . PHE A 1 87 ? -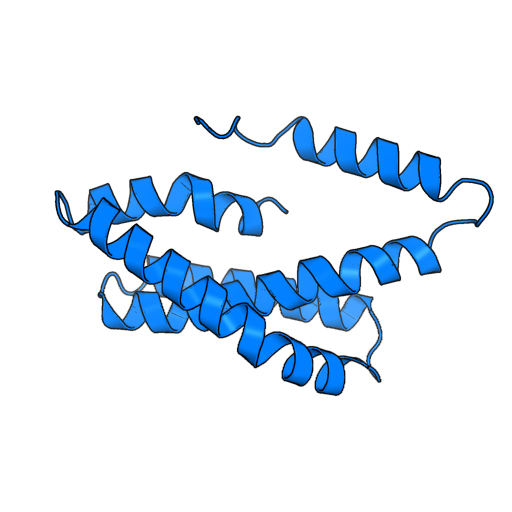1.301 -7.044 2.182 1.00 95.00 87 PHE A C 1
ATOM 688 O O . PHE A 1 87 ? -0.636 -6.919 1.155 1.00 95.00 87 PHE A O 1
ATOM 695 N N . LEU A 1 88 ? -2.188 -6.131 2.584 1.00 94.56 88 LEU A N 1
ATOM 696 C CA . LEU A 1 88 ? -2.426 -4.895 1.841 1.00 94.56 88 LEU A CA 1
ATOM 697 C C . LEU A 1 88 ? -1.154 -4.033 1.767 1.00 94.56 88 LEU A C 1
ATOM 699 O O . LEU A 1 88 ? -0.778 -3.608 0.676 1.00 94.56 88 LEU A O 1
ATOM 703 N N . SER A 1 89 ? -0.433 -3.870 2.879 1.00 94.44 89 SER A N 1
ATOM 704 C CA . SER A 1 89 ? 0.856 -3.168 2.929 1.00 94.44 89 SER A CA 1
ATOM 705 C C . SER A 1 89 ? 1.949 -3.873 2.120 1.00 94.44 89 SER A C 1
ATOM 707 O O . SER A 1 89 ? 2.749 -3.222 1.452 1.00 94.44 89 SER A O 1
ATOM 709 N N . ALA A 1 90 ? 1.990 -5.208 2.114 1.00 93.81 90 ALA A N 1
ATOM 710 C CA . ALA A 1 90 ? 2.917 -5.946 1.255 1.00 93.81 90 ALA A CA 1
ATOM 711 C C . ALA A 1 90 ? 2.614 -5.722 -0.243 1.00 93.81 90 ALA A C 1
ATOM 713 O O . ALA A 1 90 ? 3.533 -5.526 -1.043 1.00 93.81 90 ALA A O 1
ATOM 714 N N . GLY A 1 91 ? 1.330 -5.691 -0.619 1.00 93.88 91 GLY A N 1
ATOM 715 C CA . GLY A 1 91 ? 0.881 -5.352 -1.970 1.00 93.88 91 GLY A CA 1
ATOM 716 C C . GLY A 1 91 ? 1.224 -3.913 -2.367 1.00 93.88 91 GLY A C 1
ATOM 717 O O . GLY A 1 91 ? 1.689 -3.681 -3.485 1.00 93.88 91 GLY A O 1
ATOM 718 N N . GLU A 1 92 ? 1.063 -2.960 -1.447 1.00 93.94 92 GLU A N 1
ATOM 719 C CA . GLU A 1 92 ? 1.462 -1.557 -1.606 1.00 93.94 92 GLU A CA 1
ATOM 720 C C . GLU A 1 92 ? 2.951 -1.429 -1.931 1.00 93.94 92 GLU A C 1
ATOM 722 O O . GLU A 1 92 ? 3.305 -0.812 -2.939 1.00 93.94 92 GLU A O 1
ATOM 727 N N . VAL A 1 93 ? 3.816 -2.072 -1.141 1.00 93.69 93 VAL A N 1
ATOM 728 C CA . VAL A 1 93 ? 5.267 -2.055 -1.363 1.00 93.69 93 VAL A CA 1
ATOM 729 C C . VAL A 1 93 ? 5.610 -2.572 -2.754 1.00 93.69 93 VAL A C 1
ATOM 731 O O . VAL A 1 93 ? 6.345 -1.908 -3.487 1.00 93.69 93 VAL A O 1
ATOM 734 N N . LEU A 1 94 ? 5.085 -3.736 -3.152 1.00 92.50 94 LEU A N 1
ATOM 735 C CA . LEU A 1 94 ? 5.382 -4.310 -4.469 1.00 92.50 94 LEU A CA 1
ATOM 736 C C . LEU A 1 94 ? 4.896 -3.410 -5.603 1.00 92.50 94 LEU A C 1
ATOM 738 O O . LEU A 1 94 ? 5.634 -3.195 -6.562 1.00 92.50 94 LEU A O 1
ATOM 742 N N . LEU A 1 95 ? 3.681 -2.870 -5.498 1.00 92.81 95 LEU A N 1
ATOM 743 C CA . LEU A 1 95 ? 3.122 -1.994 -6.521 1.00 92.81 95 LEU A CA 1
ATOM 744 C C . LEU A 1 95 ? 3.976 -0.731 -6.690 1.00 92.81 95 LEU A C 1
ATOM 746 O O . LEU A 1 95 ? 4.401 -0.435 -7.803 1.00 92.81 95 LEU A O 1
ATOM 750 N N . LEU A 1 96 ? 4.267 -0.018 -5.599 1.00 90.50 96 LEU A N 1
ATOM 751 C CA . LEU A 1 96 ? 4.976 1.264 -5.649 1.00 90.50 96 LEU A CA 1
ATOM 752 C C . LEU A 1 96 ? 6.443 1.117 -6.071 1.00 90.50 96 LEU A C 1
ATOM 754 O O . LEU A 1 96 ? 6.972 1.979 -6.771 1.00 90.50 96 LEU A O 1
ATOM 758 N N . THR A 1 97 ? 7.102 0.022 -5.688 1.00 90.19 97 THR A N 1
ATOM 759 C CA . THR A 1 97 ? 8.520 -0.198 -6.014 1.00 90.19 97 THR A CA 1
ATOM 760 C C . THR A 1 97 ? 8.729 -0.750 -7.423 1.00 90.19 97 THR A C 1
ATOM 762 O O . THR A 1 97 ? 9.641 -0.308 -8.124 1.00 90.19 97 THR A O 1
ATOM 765 N N . LYS A 1 98 ? 7.898 -1.700 -7.871 1.00 89.31 98 LYS A N 1
ATOM 766 C CA . LYS A 1 98 ? 8.111 -2.433 -9.132 1.00 89.31 98 LYS A CA 1
ATOM 767 C C . LYS A 1 98 ? 7.445 -1.786 -10.337 1.00 89.31 98 LYS A C 1
ATOM 769 O O . LYS A 1 98 ? 7.922 -1.948 -11.456 1.00 89.31 98 LYS A O 1
ATOM 774 N N . GLU A 1 99 ? 6.389 -1.001 -10.146 1.00 87.19 99 GLU A N 1
ATOM 775 C CA . GLU A 1 99 ? 5.715 -0.341 -11.266 1.00 87.19 99 GLU A CA 1
ATOM 776 C C . GLU A 1 99 ? 6.615 0.686 -11.969 1.00 87.19 99 GLU A C 1
ATOM 778 O O . GLU A 1 99 ? 6.669 0.721 -13.200 1.00 87.19 99 GLU A O 1
ATOM 783 N N . GLY A 1 100 ? 7.360 1.491 -11.204 1.00 84.12 100 GLY A N 1
ATOM 784 C CA . GLY A 1 100 ? 8.288 2.474 -11.769 1.00 84.12 100 GLY A CA 1
ATOM 785 C C . GLY A 1 100 ? 9.378 1.817 -12.622 1.00 84.12 100 GLY A C 1
ATOM 786 O O . GLY A 1 100 ? 9.677 2.288 -13.721 1.00 84.12 100 GLY A O 1
ATOM 787 N N . ILE A 1 101 ? 9.912 0.688 -12.145 1.00 85.81 101 ILE A N 1
ATOM 788 C CA . ILE A 1 101 ? 10.939 -0.105 -12.832 1.00 85.81 101 ILE A CA 1
ATOM 789 C C . ILE A 1 101 ? 10.356 -0.761 -14.087 1.00 85.81 101 ILE A C 1
ATOM 791 O O . ILE A 1 101 ? 10.941 -0.660 -15.167 1.00 85.81 101 ILE A O 1
ATOM 795 N N . TYR A 1 102 ? 9.174 -1.372 -13.977 1.00 86.94 102 TYR A N 1
ATOM 796 C CA . TYR A 1 102 ? 8.470 -1.973 -15.107 1.00 86.94 102 TYR A CA 1
ATOM 797 C C . TYR A 1 102 ? 8.242 -0.959 -16.230 1.00 86.94 102 TYR A C 1
ATOM 799 O O . TYR A 1 102 ? 8.554 -1.233 -17.391 1.00 86.94 102 TYR A O 1
ATOM 807 N N . LEU A 1 103 ? 7.741 0.228 -15.890 1.00 85.44 103 LEU A N 1
ATOM 808 C CA . LEU A 1 103 ? 7.457 1.261 -16.875 1.00 85.44 103 LEU A CA 1
ATOM 809 C C . LEU A 1 103 ? 8.741 1.848 -17.466 1.00 85.44 103 LEU A C 1
ATOM 811 O O . LEU A 1 103 ? 8.780 2.137 -18.658 1.00 85.44 103 LEU A O 1
ATOM 815 N N . ALA A 1 104 ? 9.816 1.977 -16.686 1.00 84.69 104 ALA A N 1
ATOM 816 C CA . ALA A 1 104 ? 11.111 2.403 -17.206 1.00 84.69 104 ALA A CA 1
ATOM 817 C C . ALA A 1 104 ? 11.685 1.400 -18.222 1.00 84.69 104 ALA A C 1
ATOM 819 O O . ALA A 1 104 ? 12.137 1.815 -19.289 1.00 84.69 104 ALA A O 1
ATOM 820 N N . ASN A 1 105 ? 11.616 0.100 -17.928 1.00 87.25 105 ASN A N 1
ATOM 821 C CA . ASN A 1 105 ? 12.176 -0.953 -18.779 1.00 87.25 105 ASN A CA 1
ATOM 822 C C . ASN A 1 105 ? 11.363 -1.197 -20.057 1.00 87.25 105 ASN A C 1
ATOM 824 O O . ASN A 1 105 ? 11.937 -1.555 -21.080 1.00 87.25 105 ASN A O 1
ATOM 828 N N . ASN A 1 106 ? 10.047 -0.972 -20.019 1.00 86.75 106 ASN A N 1
ATOM 829 C CA . ASN A 1 106 ? 9.156 -1.187 -21.165 1.00 86.75 106 ASN A CA 1
ATOM 830 C C . ASN A 1 106 ? 8.831 0.097 -21.950 1.00 86.75 106 ASN A C 1
ATOM 832 O O . ASN A 1 106 ? 8.026 0.058 -22.877 1.00 86.75 106 ASN A O 1
ATOM 836 N N . SER A 1 107 ? 9.435 1.241 -21.605 1.00 86.25 107 SER A N 1
ATOM 837 C CA . SER A 1 107 ? 9.253 2.501 -22.337 1.00 86.25 107 SER A CA 1
ATOM 838 C C . SER A 1 107 ? 10.516 2.921 -23.100 1.00 86.25 107 SER A C 1
ATOM 840 O O . SER A 1 107 ? 11.622 2.852 -22.549 1.00 86.25 107 SER A O 1
ATOM 842 N N . PRO A 1 108 ? 10.379 3.434 -24.341 1.00 85.69 108 PRO A N 1
ATOM 843 C CA . PRO A 1 108 ? 11.493 4.028 -25.072 1.00 85.69 108 PRO A CA 1
ATOM 844 C C . PRO A 1 108 ? 12.096 5.205 -24.304 1.00 85.69 108 PRO A C 1
ATOM 846 O O . PRO A 1 108 ? 11.369 6.061 -23.789 1.00 85.69 108 PRO A O 1
ATOM 849 N N . SER A 1 109 ? 13.426 5.298 -24.286 1.00 82.81 109 SER A N 1
ATOM 850 C CA . SER A 1 109 ? 14.159 6.356 -23.573 1.00 82.81 109 SER A CA 1
ATOM 851 C C . SER A 1 109 ? 13.730 7.770 -23.984 1.00 82.81 109 SER A C 1
ATOM 853 O O . SER A 1 109 ? 13.633 8.650 -23.135 1.00 82.81 109 SER A O 1
ATOM 855 N N . SER A 1 110 ? 13.390 7.974 -25.259 1.00 85.44 110 SER A N 1
ATOM 856 C CA . SER A 1 110 ? 12.972 9.265 -25.820 1.00 85.44 110 SER A CA 1
ATOM 857 C C . SER A 1 110 ? 11.591 9.749 -25.356 1.00 85.44 110 SER A C 1
ATOM 859 O O . SER A 1 110 ? 11.329 10.949 -25.378 1.00 85.44 110 SER A O 1
ATOM 861 N N . HIS A 1 111 ? 10.701 8.845 -24.931 1.00 85.44 111 HIS A N 1
ATOM 862 C CA . HIS A 1 111 ? 9.302 9.167 -24.603 1.00 85.44 111 HIS A CA 1
ATOM 863 C C . HIS A 1 111 ? 8.894 8.765 -23.178 1.00 85.44 111 HIS A C 1
ATOM 865 O O . HIS A 1 111 ? 7.774 9.070 -22.765 1.00 85.44 111 HIS A O 1
ATOM 871 N N . ARG A 1 112 ? 9.791 8.145 -22.396 1.00 85.44 112 ARG A N 1
ATOM 872 C CA . ARG A 1 112 ? 9.539 7.670 -21.024 1.00 85.44 112 ARG A CA 1
ATOM 873 C C . ARG A 1 112 ? 8.862 8.718 -20.139 1.00 85.44 112 ARG A C 1
ATOM 875 O O . ARG A 1 112 ? 7.863 8.409 -19.501 1.00 85.44 112 ARG A O 1
ATOM 882 N N . GLY A 1 113 ? 9.356 9.959 -20.141 1.00 84.12 113 GLY A N 1
ATOM 883 C CA . GLY A 1 113 ? 8.776 11.045 -19.340 1.00 84.12 113 GLY A CA 1
ATOM 884 C C . GLY A 1 113 ? 7.345 11.413 -19.749 1.00 84.12 113 GLY A C 1
ATOM 885 O O . GLY A 1 113 ? 6.497 11.637 -18.890 1.00 84.12 113 GLY A O 1
ATOM 886 N N . ARG A 1 114 ? 7.041 11.405 -21.056 1.00 89.81 114 ARG A N 1
ATOM 887 C CA . ARG A 1 114 ? 5.693 11.699 -21.575 1.00 89.81 114 ARG A CA 1
ATOM 888 C C . ARG A 1 114 ? 4.711 10.586 -21.232 1.00 89.81 114 ARG A C 1
ATOM 890 O O . ARG A 1 114 ? 3.603 10.869 -20.794 1.00 89.81 114 ARG A O 1
ATOM 897 N N . ILE A 1 115 ? 5.138 9.333 -21.393 1.00 87.25 115 ILE A N 1
ATOM 898 C CA . ILE A 1 115 ? 4.327 8.161 -21.050 1.00 87.25 115 ILE A CA 1
ATOM 899 C C . ILE A 1 115 ? 4.001 8.179 -19.557 1.00 87.25 115 ILE A C 1
ATOM 901 O O . ILE A 1 115 ? 2.840 8.031 -19.197 1.00 87.25 115 ILE A O 1
ATOM 905 N N . GLN A 1 116 ? 4.991 8.437 -18.698 1.00 86.00 116 GLN A N 1
ATOM 906 C CA . GLN A 1 116 ? 4.774 8.584 -17.257 1.00 86.00 116 GLN A CA 1
ATOM 907 C C . GLN A 1 116 ? 3.766 9.695 -16.941 1.00 86.00 116 GLN A C 1
ATOM 909 O O . GLN A 1 116 ? 2.820 9.461 -16.195 1.00 86.00 116 GLN A O 1
ATOM 914 N N . GLY A 1 117 ? 3.919 10.873 -17.555 1.00 85.25 117 GLY A N 1
ATOM 915 C CA . GLY A 1 117 ? 2.994 11.993 -17.373 1.00 85.25 117 GLY A CA 1
ATOM 916 C C . GLY A 1 117 ? 1.553 11.640 -17.746 1.00 85.25 117 GLY A C 1
ATOM 917 O O . GLY A 1 117 ? 0.657 11.790 -16.921 1.00 85.25 117 GLY A O 1
ATOM 918 N N . VAL A 1 118 ? 1.334 11.091 -18.946 1.00 88.25 118 VAL A N 1
ATOM 919 C CA . VAL A 1 118 ? -0.002 10.670 -19.407 1.00 88.25 118 VAL A CA 1
ATOM 920 C C . VAL A 1 118 ? -0.599 9.614 -18.481 1.00 88.25 118 VAL A C 1
ATOM 922 O O . VAL A 1 118 ? -1.782 9.675 -18.156 1.00 88.25 118 VAL A O 1
ATOM 925 N N . LEU A 1 119 ? 0.211 8.658 -18.031 1.00 85.38 119 LEU A N 1
ATOM 926 C CA . LEU A 1 119 ? -0.248 7.556 -17.195 1.00 85.38 119 LEU A CA 1
ATOM 927 C C . LEU A 1 119 ? -0.626 8.041 -15.785 1.00 85.38 119 LEU A C 1
ATOM 929 O O . LEU A 1 119 ? -1.625 7.583 -15.239 1.00 85.38 119 LEU A O 1
ATOM 933 N N . ILE A 1 120 ? 0.094 9.021 -15.229 1.00 84.25 120 ILE A N 1
ATOM 934 C CA . ILE A 1 120 ? -0.280 9.702 -13.979 1.00 84.25 120 ILE A CA 1
ATOM 935 C C . ILE A 1 120 ? -1.585 10.481 -14.159 1.00 84.25 120 ILE A C 1
ATOM 937 O O . ILE A 1 120 ? -2.500 10.305 -13.359 1.00 84.25 120 ILE A O 1
ATOM 941 N N . THR A 1 121 ? -1.716 11.283 -15.220 1.00 86.50 121 THR A N 1
ATOM 942 C CA . THR A 1 121 ? -2.952 12.032 -15.487 1.00 86.50 121 THR A CA 1
ATOM 943 C C . THR A 1 121 ? -4.145 11.090 -15.617 1.00 86.50 121 THR A C 1
ATOM 945 O O . THR A 1 121 ? -5.163 11.310 -14.969 1.00 86.50 121 THR A O 1
ATOM 948 N N . LEU A 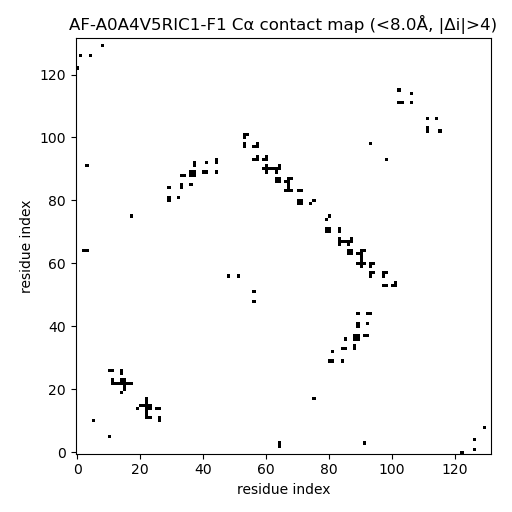1 122 ? -4.004 10.000 -16.378 1.00 85.50 122 LEU A N 1
ATOM 949 C CA . LEU A 1 122 ? -5.047 8.990 -16.559 1.00 85.50 122 LEU A CA 1
ATOM 950 C C . LEU A 1 122 ? -5.470 8.350 -15.229 1.00 85.50 122 LEU A C 1
ATOM 952 O O . LEU A 1 122 ? -6.661 8.140 -15.006 1.00 85.50 122 LEU A O 1
ATOM 956 N N . ARG A 1 123 ? -4.516 8.065 -14.330 1.00 80.25 123 ARG A N 1
ATOM 957 C CA . ARG A 1 123 ? -4.822 7.539 -12.990 1.00 80.25 123 ARG A CA 1
ATOM 958 C C . ARG A 1 123 ? -5.698 8.502 -12.195 1.00 80.25 123 ARG A C 1
ATOM 960 O O . ARG A 1 123 ? -6.570 8.036 -11.477 1.00 80.25 123 ARG A O 1
ATOM 967 N N . THR A 1 124 ? -5.489 9.810 -12.311 1.00 77.50 124 THR A N 1
ATOM 968 C CA . THR A 1 124 ? -6.232 10.810 -11.531 1.00 77.50 124 THR A CA 1
ATOM 969 C C . THR A 1 124 ? -7.664 11.022 -12.032 1.00 77.50 124 THR A C 1
ATOM 971 O O . THR A 1 124 ? -8.528 11.331 -11.221 1.00 77.50 124 THR A O 1
ATOM 974 N N . VAL A 1 125 ? -7.955 10.804 -13.323 1.00 79.19 125 VAL A N 1
ATOM 975 C CA . VAL A 1 125 ? -9.285 11.082 -13.920 1.00 79.19 125 VAL A CA 1
ATOM 976 C C . VAL A 1 125 ? -10.433 10.338 -13.225 1.00 79.19 125 VAL A C 1
ATOM 978 O O . VAL A 1 125 ? -11.532 10.871 -13.115 1.00 79.19 125 VAL A O 1
ATOM 981 N N . PHE A 1 126 ? -10.189 9.117 -12.754 1.00 68.62 126 PHE A N 1
ATOM 982 C CA . PHE A 1 126 ? -11.225 8.228 -12.213 1.00 68.62 126 PHE A CA 1
ATOM 983 C C . PHE A 1 126 ? -11.078 7.951 -10.713 1.00 68.62 126 PHE A C 1
ATOM 985 O O . PHE A 1 126 ? -11.771 7.091 -10.166 1.00 68.62 126 PHE A O 1
ATOM 992 N N . VAL A 1 127 ? -10.161 8.636 -10.033 1.00 66.25 127 VAL A N 1
ATOM 993 C CA . VAL A 1 127 ? -9.997 8.486 -8.587 1.00 66.25 127 VAL A CA 1
ATOM 994 C C . VAL A 1 127 ? -10.952 9.448 -7.895 1.00 66.25 127 VAL A C 1
ATOM 996 O O . VAL A 1 127 ? -11.009 10.628 -8.232 1.00 66.25 127 VAL A O 1
ATOM 999 N N . MET A 1 128 ? -11.720 8.924 -6.936 1.00 59.84 128 MET A N 1
ATOM 1000 C CA . MET A 1 128 ? -12.560 9.743 -6.065 1.00 59.84 128 MET A CA 1
ATOM 100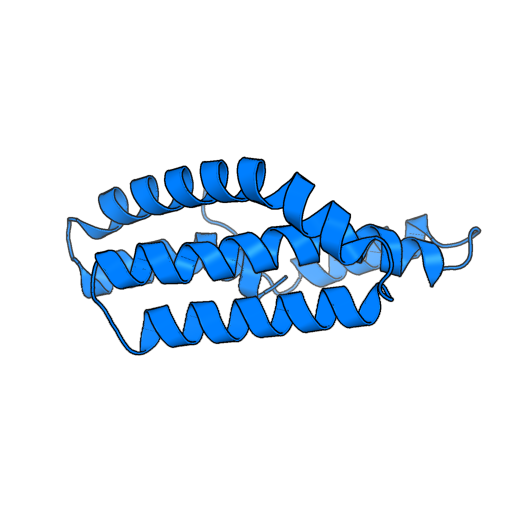1 C C . MET A 1 128 ? -11.668 10.823 -5.432 1.00 59.84 128 MET A C 1
ATOM 1003 O O . MET A 1 128 ? -10.609 10.463 -4.910 1.00 59.84 128 MET A O 1
ATOM 1007 N N . PRO A 1 129 ? -12.027 12.118 -5.504 1.00 59.34 129 PRO A N 1
ATOM 1008 C CA . PRO A 1 129 ? -11.218 13.158 -4.892 1.00 59.34 129 PRO A CA 1
ATOM 1009 C C . PRO A 1 129 ? -11.066 12.829 -3.410 1.00 59.34 129 PRO A C 1
ATOM 1011 O O . PRO A 1 129 ? -12.052 12.609 -2.708 1.00 59.34 129 PRO A O 1
ATOM 1014 N N . SER A 1 130 ? -9.819 12.739 -2.955 1.00 51.53 130 SER A N 1
ATOM 1015 C CA . SER A 1 130 ? -9.527 12.574 -1.544 1.00 51.53 130 SER A CA 1
ATOM 1016 C C . SER A 1 130 ? -10.011 13.818 -0.820 1.00 51.53 130 SER A C 1
ATOM 1018 O O . SER A 1 130 ? -9.428 14.887 -1.003 1.00 51.53 130 SER A O 1
ATOM 1020 N N . PHE A 1 131 ? -11.095 13.688 -0.057 1.00 44.47 131 PHE A N 1
ATOM 1021 C CA . PHE A 1 131 ? -11.537 14.741 0.844 1.00 44.47 131 PHE A CA 1
ATOM 1022 C C . PHE A 1 131 ? -10.449 14.910 1.908 1.00 44.47 131 PHE A C 1
ATOM 1024 O O . PHE A 1 131 ? -10.271 14.044 2.765 1.00 44.47 131 PHE A O 1
ATOM 1031 N N . ILE A 1 132 ? -9.661 15.974 1.755 1.00 41.62 132 ILE A N 1
ATOM 1032 C CA . ILE A 1 132 ? -8.901 16.590 2.846 1.00 41.62 132 ILE A CA 1
ATOM 1033 C C . ILE A 1 132 ? -9.902 17.381 3.681 1.00 41.62 132 ILE A C 1
ATOM 1035 O O . ILE A 1 132 ? -10.722 18.095 3.056 1.00 41.62 132 ILE A O 1
#

Radius of gyration: 16.29 Å; Cα contacts (8 Å, |Δi|>4): 100; chains: 1; bounding box: 36×29×43 Å

Solvent-accessible surface area (backbone atoms only — not comparable to full-atom values): 7202 Å² total; per-residue (Å²): 105,69,71,63,52,40,63,71,64,46,42,44,58,52,33,30,71,75,53,44,89,51,9,58,59,52,42,54,52,49,54,52,50,33,55,55,47,36,66,65,46,42,66,54,52,51,64,74,48,66,88,50,60,50,68,59,48,42,49,51,15,53,49,26,38,53,52,16,52,50,42,47,70,76,41,89,44,73,73,45,40,59,58,20,40,52,34,34,30,54,13,49,48,35,41,70,61,36,48,60,52,44,50,56,74,76,33,59,84,93,46,40,69,58,52,51,49,53,52,52,53,59,57,55,75,79,49,78,80,78,85,124

Sequence (132 aa):
WYSLNQMTMASPLYLSHVFGEQGPIIFGQLMTYACVVVVLITPILMKFTSGKAETVSLAYAGFMFAFGYMLVMLFPNIPVHFFAWLFLSAGEVLLLTKEGIYLANNSPSSHRGRIQGVLITLRTVFVMPSFI